Protein AF-Q4ZHI4-F1 (afdb_monomer_lite)

Foldseek 3Di:
DVQVVVPVHDDDDDDDPPDAPVRVQVCQQQDPVPGGDPDDDDDDPRGD

Organism: Cronartium ribicola (NCBI:txid27354)

pLDDT: mean 90.09, std 5.87, range [67.25, 95.81]

InterPro domains:
  IPR020828 Glyceraldehyde 3-phosphate dehydrogenase, NAD(P) binding domain [PF00044] (1-47)
  IPR020828 Glyceraldehyde 3-phosphate dehydrogenase, NAD(P) binding domain [SM00846] (1-48)
  IPR020831 Glyceraldehyde/Erythrose phosphate dehydrogenase family [PTHR10836] (2-43)
  IPR036291 NAD(P)-binding domain superfamily [SSF51735] (3-47)

Radius of gyration: 11.53 Å; chains: 1; bounding box: 28×27×18 Å

Sequence (48 aa):
RNAINHGDIEVVAINDPFIDLEYMVYMFKYDSTHGKFKGTVSTSGGKL

Structure (mmCIF, N/CA/C/O backbone):
data_AF-Q4ZHI4-F1
#
_entry.id   AF-Q4ZHI4-F1
#
loop_
_atom_site.group_PDB
_atom_site.id
_atom_site.type_symbol
_atom_site.label_atom_id
_atom_site.label_alt_id
_atom_site.label_comp_id
_atom_site.label_asym_id
_atom_site.label_entity_id
_atom_site.label_seq_id
_atom_site.pdbx_PDB_ins_code
_atom_site.Cartn_x
_atom_site.Cartn_y
_atom_site.Cartn_z
_atom_site.occupancy
_atom_site.B_iso_or_equiv
_atom_site.auth_seq_id
_atom_site.auth_comp_id
_atom_site.auth_asym_id
_atom_site.auth_atom_id
_atom_site.pdbx_PDB_model_num
ATOM 1 N N . ARG A 1 1 ? -8.135 1.382 -4.526 1.00 85.75 1 ARG A N 1
ATOM 2 C CA . ARG A 1 1 ? -8.969 0.748 -3.469 1.00 85.75 1 ARG A CA 1
ATOM 3 C C . ARG A 1 1 ? -10.374 0.365 -3.937 1.00 85.75 1 ARG A C 1
ATOM 5 O O . ARG A 1 1 ? -10.839 -0.662 -3.475 1.00 85.75 1 ARG A O 1
ATOM 12 N N . ASN A 1 2 ? -11.035 1.122 -4.827 1.00 90.38 2 ASN A N 1
ATOM 13 C CA . ASN A 1 2 ? -12.436 0.864 -5.209 1.00 90.38 2 ASN A CA 1
ATOM 14 C C . ASN A 1 2 ? -12.737 -0.580 -5.624 1.00 90.38 2 ASN A C 1
ATOM 16 O O . ASN A 1 2 ? -13.744 -1.098 -5.168 1.00 90.38 2 ASN A O 1
ATOM 20 N N . ALA A 1 3 ? -11.850 -1.244 -6.374 1.00 90.38 3 ALA A N 1
ATOM 21 C CA . ALA A 1 3 ? -12.015 -2.647 -6.769 1.00 90.38 3 ALA A CA 1
ATOM 22 C C . ALA A 1 3 ? -12.380 -3.592 -5.602 1.00 90.38 3 ALA A C 1
ATOM 24 O O . ALA A 1 3 ? -13.170 -4.497 -5.792 1.00 90.38 3 ALA A O 1
ATOM 25 N N . ILE A 1 4 ? -11.909 -3.330 -4.376 1.00 88.56 4 ILE A N 1
ATOM 26 C CA . ILE A 1 4 ? -12.218 -4.146 -3.182 1.00 88.56 4 ILE A CA 1
ATOM 27 C C . ILE A 1 4 ? -13.707 -4.090 -2.802 1.00 88.56 4 ILE A C 1
ATOM 29 O O . ILE A 1 4 ? -14.226 -5.020 -2.195 1.00 88.56 4 ILE A O 1
ATOM 33 N N . ASN A 1 5 ? -14.401 -3.005 -3.148 1.00 89.81 5 ASN A N 1
ATOM 34 C CA . ASN A 1 5 ? -15.827 -2.833 -2.869 1.00 89.81 5 ASN A CA 1
ATOM 35 C C . ASN A 1 5 ? -16.721 -3.406 -3.984 1.00 89.81 5 ASN A C 1
ATOM 37 O O . ASN A 1 5 ? -17.941 -3.415 -3.833 1.00 89.81 5 ASN A O 1
ATOM 41 N N . HIS A 1 6 ? -16.131 -3.849 -5.097 1.00 91.25 6 HIS A N 1
ATOM 42 C CA . HIS A 1 6 ? -16.826 -4.389 -6.261 1.00 91.25 6 HIS A CA 1
ATOM 43 C C . HIS A 1 6 ? -16.544 -5.891 -6.338 1.00 91.25 6 HIS A C 1
ATOM 45 O O . HIS A 1 6 ? -15.475 -6.311 -6.765 1.00 91.25 6 HIS A O 1
ATOM 51 N N . GLY A 1 7 ? -17.491 -6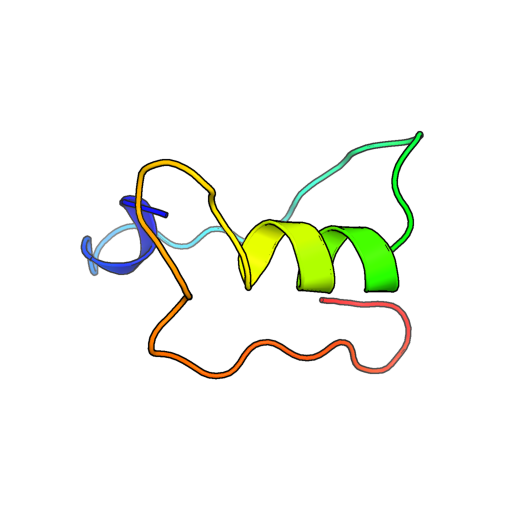.703 -5.856 1.00 87.50 7 GLY A N 1
ATOM 52 C CA . GLY A 1 7 ? -17.315 -8.154 -5.687 1.00 87.50 7 GLY A CA 1
ATOM 53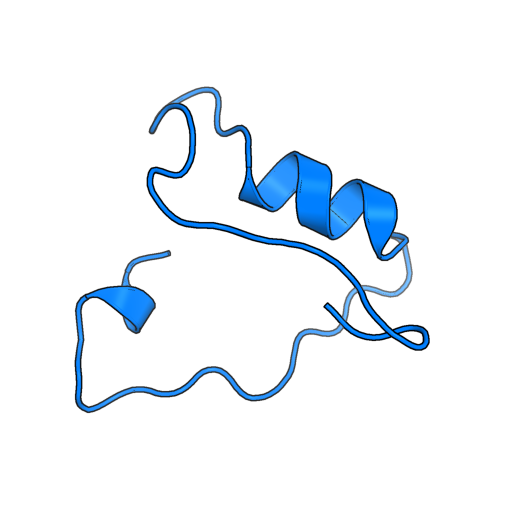 C C . GLY A 1 7 ? -17.154 -8.959 -6.983 1.00 87.50 7 GLY A C 1
ATOM 54 O O . GLY A 1 7 ? -16.950 -10.165 -6.925 1.00 87.50 7 GLY A O 1
ATOM 55 N N . ASP A 1 8 ? -17.260 -8.308 -8.134 1.00 94.44 8 ASP A N 1
ATOM 56 C CA . ASP A 1 8 ? -17.039 -8.841 -9.476 1.00 94.44 8 ASP A CA 1
ATOM 57 C C . ASP A 1 8 ? -15.617 -8.585 -10.007 1.00 94.44 8 ASP A C 1
ATOM 59 O O . ASP A 1 8 ? -15.278 -9.043 -11.098 1.00 94.44 8 ASP A O 1
ATOM 63 N N . ILE A 1 9 ? -14.775 -7.869 -9.252 1.00 94.00 9 ILE A N 1
ATOM 64 C CA . ILE A 1 9 ? -13.422 -7.490 -9.663 1.00 94.00 9 ILE A CA 1
ATOM 65 C C . ILE A 1 9 ? -12.394 -8.035 -8.670 1.00 94.00 9 ILE A C 1
ATOM 67 O O . ILE A 1 9 ? -12.439 -7.756 -7.474 1.00 94.00 9 ILE A O 1
ATOM 71 N N . GLU A 1 10 ? -11.390 -8.735 -9.196 1.00 93.38 10 GLU A N 1
ATOM 72 C CA . GLU A 1 10 ? -10.235 -9.213 -8.437 1.00 93.38 10 GLU A CA 1
ATOM 73 C C . GLU A 1 10 ? -8.938 -8.629 -9.014 1.00 93.38 10 GLU A C 1
ATOM 75 O O . GLU A 1 10 ? -8.662 -8.729 -10.211 1.00 93.38 10 GLU A O 1
ATOM 80 N N . VAL A 1 11 ? -8.124 -8.005 -8.158 1.00 90.31 11 VAL A N 1
ATOM 81 C CA . VAL A 1 11 ? -6.793 -7.505 -8.532 1.00 90.31 11 VAL A CA 1
ATOM 82 C C . VAL A 1 11 ? -5.763 -8.580 -8.201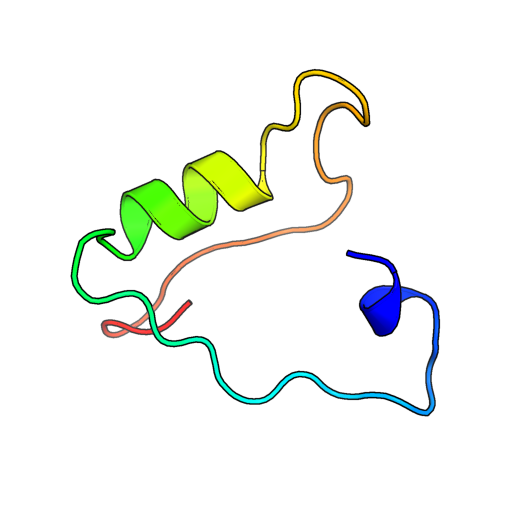 1.00 90.31 11 VAL A C 1
ATOM 84 O O . VAL A 1 11 ? -5.492 -8.829 -7.032 1.00 90.31 11 VAL A O 1
ATOM 87 N N . VAL A 1 12 ? -5.174 -9.195 -9.228 1.00 93.69 12 VAL A N 1
ATOM 88 C CA . VAL A 1 12 ? -4.277 -10.359 -9.073 1.00 93.69 12 VAL A CA 1
ATOM 89 C C . VAL A 1 12 ? -2.784 -10.019 -9.081 1.00 93.69 12 VAL A C 1
ATOM 91 O O . VAL A 1 12 ? -1.963 -10.831 -8.661 1.00 93.69 12 VAL A O 1
ATOM 94 N N . ALA A 1 13 ? -2.408 -8.840 -9.585 1.00 91.44 13 ALA A N 1
ATOM 95 C CA . ALA A 1 13 ? -1.013 -8.420 -9.678 1.00 91.44 13 ALA A CA 1
ATOM 96 C C . ALA A 1 13 ? -0.876 -6.893 -9.704 1.00 91.44 13 ALA A C 1
ATOM 98 O O . ALA A 1 13 ? -1.726 -6.186 -10.247 1.00 91.44 13 ALA A O 1
ATOM 99 N N . ILE A 1 14 ? 0.232 -6.403 -9.146 1.00 89.94 14 ILE A N 1
ATOM 100 C CA . ILE A 1 14 ? 0.672 -5.005 -9.186 1.00 89.94 14 ILE A CA 1
ATOM 101 C C . ILE A 1 14 ? 2.168 -5.021 -9.521 1.00 89.94 14 ILE A C 1
ATOM 103 O O . ILE A 1 14 ? 2.906 -5.836 -8.970 1.00 89.94 14 ILE A O 1
ATOM 107 N N . ASN A 1 15 ? 2.613 -4.148 -10.427 1.00 91.88 15 ASN A N 1
ATOM 108 C CA . ASN A 1 15 ? 4.019 -4.018 -10.807 1.00 91.88 15 ASN A CA 1
ATOM 109 C C . ASN A 1 15 ? 4.461 -2.559 -10.681 1.00 91.88 15 ASN A C 1
ATOM 111 O O . ASN A 1 15 ? 3.972 -1.709 -11.425 1.00 91.88 15 ASN A O 1
ATOM 115 N N . ASP A 1 16 ? 5.403 -2.300 -9.777 1.00 90.75 16 ASP A N 1
ATOM 116 C CA . ASP A 1 16 ? 6.116 -1.029 -9.675 1.00 90.75 16 ASP A CA 1
ATOM 117 C C . ASP A 1 16 ? 7.606 -1.326 -9.428 1.00 90.75 16 ASP A C 1
ATOM 119 O O . ASP A 1 16 ? 7.947 -1.889 -8.386 1.00 90.75 16 ASP A O 1
ATOM 123 N N . PRO A 1 17 ? 8.504 -1.011 -10.378 1.00 92.56 17 PRO A N 1
ATOM 124 C CA . PRO A 1 17 ? 9.918 -1.357 -10.268 1.00 92.56 17 PRO A CA 1
ATOM 125 C C . PRO A 1 17 ? 10.688 -0.495 -9.256 1.00 92.56 17 PRO A C 1
ATOM 127 O O . PRO A 1 17 ? 11.853 -0.786 -8.990 1.00 92.56 17 PRO A O 1
ATOM 130 N N . PHE A 1 18 ? 10.081 0.565 -8.715 1.00 94.50 18 PHE A N 1
ATOM 131 C CA . PHE A 1 18 ? 10.750 1.522 -7.829 1.00 94.50 18 PHE A CA 1
ATOM 132 C C . PHE A 1 18 ? 10.291 1.433 -6.377 1.00 94.50 18 PHE A C 1
ATOM 134 O O . PHE A 1 18 ? 10.809 2.159 -5.528 1.00 94.50 18 PHE A O 1
ATOM 141 N N . ILE A 1 19 ? 9.326 0.562 -6.087 1.00 92.56 19 ILE A N 1
ATOM 142 C CA . ILE A 1 19 ? 8.713 0.458 -4.772 1.00 92.56 19 ILE A CA 1
ATOM 143 C C . ILE A 1 19 ? 8.889 -0.960 -4.235 1.00 92.56 19 ILE A C 1
ATOM 145 O O . ILE A 1 19 ? 8.489 -1.934 -4.869 1.00 92.56 19 ILE A O 1
ATOM 149 N N . ASP A 1 20 ? 9.462 -1.081 -3.039 1.00 92.31 20 ASP A N 1
ATOM 150 C CA . ASP A 1 20 ? 9.534 -2.361 -2.341 1.00 92.31 20 ASP A CA 1
ATOM 151 C C . ASP A 1 20 ? 8.184 -2.754 -1.703 1.00 92.31 20 ASP A C 1
ATOM 153 O O . ASP A 1 20 ? 7.276 -1.945 -1.506 1.00 92.31 20 ASP A O 1
ATOM 157 N N . LEU A 1 21 ? 8.038 -4.036 -1.370 1.00 90.44 21 LEU A N 1
ATOM 158 C CA . LEU A 1 21 ? 6.797 -4.600 -0.831 1.00 90.44 21 LEU A CA 1
ATOM 159 C C . LEU A 1 21 ? 6.368 -3.980 0.506 1.00 90.44 21 LEU A C 1
ATOM 161 O O . LEU A 1 21 ? 5.172 -3.822 0.759 1.00 90.44 21 LEU A O 1
ATOM 165 N N . GLU A 1 22 ? 7.319 -3.642 1.374 1.00 90.25 22 GLU A N 1
ATOM 166 C CA . GLU A 1 22 ? 7.019 -3.053 2.681 1.00 90.25 22 GLU A CA 1
ATOM 167 C C . GLU A 1 22 ? 6.467 -1.637 2.515 1.00 90.25 22 GLU A C 1
ATOM 169 O O . GLU A 1 22 ? 5.487 -1.253 3.165 1.00 90.25 22 GLU A O 1
ATOM 174 N N . TYR A 1 23 ? 7.031 -0.890 1.569 1.00 92.31 23 TYR A N 1
ATOM 175 C CA . TYR A 1 23 ? 6.574 0.430 1.193 1.00 92.31 23 TYR A CA 1
ATOM 176 C C . TYR A 1 23 ? 5.219 0.379 0.484 1.00 92.31 23 TYR A C 1
ATOM 178 O O . TYR A 1 23 ? 4.342 1.181 0.805 1.00 92.31 23 TYR A O 1
ATOM 186 N N . MET A 1 24 ? 4.970 -0.609 -0.383 1.00 93.00 24 MET A N 1
ATOM 187 C CA . MET A 1 24 ? 3.632 -0.826 -0.953 1.00 93.00 24 MET A CA 1
ATOM 188 C C . MET A 1 24 ? 2.586 -1.080 0.141 1.00 93.00 24 MET A C 1
ATOM 190 O O . MET A 1 24 ? 1.499 -0.502 0.099 1.00 93.00 24 MET A O 1
ATOM 194 N N . VAL A 1 25 ? 2.906 -1.890 1.159 1.00 92.81 25 VAL A N 1
ATOM 195 C CA . VAL A 1 25 ? 2.024 -2.115 2.321 1.00 92.81 25 VAL A CA 1
ATOM 196 C C . VAL A 1 25 ? 1.773 -0.816 3.077 1.00 92.81 25 VAL A C 1
ATOM 198 O O . VAL A 1 25 ? 0.640 -0.553 3.491 1.00 92.81 25 VAL A O 1
ATOM 201 N N . TYR A 1 26 ? 2.812 -0.006 3.279 1.00 93.12 26 TYR A N 1
ATOM 202 C CA . TYR A 1 26 ? 2.701 1.285 3.946 1.00 93.12 26 TYR A CA 1
ATOM 203 C C . TYR A 1 26 ? 1.782 2.241 3.176 1.00 93.12 26 TYR A C 1
ATOM 205 O O . TYR A 1 26 ? 0.802 2.725 3.749 1.00 93.12 26 TYR A O 1
ATOM 213 N N . MET A 1 27 ? 2.032 2.444 1.880 1.00 93.31 27 MET A N 1
ATOM 214 C CA . MET A 1 27 ? 1.201 3.284 1.012 1.00 93.31 27 MET A CA 1
ATOM 215 C C . MET A 1 27 ? -0.236 2.770 0.940 1.00 93.31 27 MET A C 1
ATOM 217 O O . MET A 1 27 ? -1.190 3.543 0.939 1.00 93.31 27 MET A O 1
ATOM 221 N N . PHE A 1 28 ? -0.419 1.449 0.933 1.00 93.50 28 PHE A N 1
ATOM 222 C CA . PHE A 1 28 ? -1.751 0.871 0.940 1.00 93.50 28 PHE A CA 1
ATOM 223 C C . PHE A 1 28 ? -2.462 1.063 2.283 1.00 93.50 28 PHE A C 1
ATOM 225 O O . PHE A 1 28 ? -3.682 1.221 2.305 1.00 93.50 28 PHE A O 1
ATOM 232 N N . LYS A 1 29 ? -1.745 1.070 3.413 1.00 94.00 29 LYS A N 1
ATOM 233 C CA . LYS A 1 29 ? -2.315 1.317 4.748 1.00 94.00 29 LYS A CA 1
ATOM 234 C C . LYS A 1 29 ? -2.684 2.777 4.959 1.00 94.00 29 LYS A C 1
ATOM 236 O O . LYS A 1 29 ? -3.737 3.022 5.548 1.00 94.00 29 LYS A O 1
ATOM 241 N N . TYR A 1 30 ? -1.866 3.719 4.503 1.00 94.06 30 TYR A N 1
ATOM 242 C CA . TYR A 1 30 ? -2.000 5.140 4.821 1.00 94.06 30 TYR A CA 1
ATOM 243 C C . TYR A 1 30 ? -2.196 5.983 3.563 1.00 94.06 30 TYR A C 1
ATOM 245 O O . TYR A 1 30 ? -1.324 6.055 2.708 1.00 94.06 30 TYR A O 1
ATOM 253 N N . ASP A 1 31 ? -3.335 6.667 3.493 1.00 94.00 31 ASP A N 1
ATOM 254 C CA . ASP A 1 31 ? -3.666 7.623 2.439 1.00 94.00 31 ASP A CA 1
ATOM 255 C C . ASP A 1 31 ? -4.017 8.961 3.104 1.00 94.00 31 ASP A C 1
ATOM 257 O O . ASP A 1 31 ? -4.847 9.001 4.014 1.00 94.00 31 ASP A O 1
ATOM 261 N N . SER A 1 32 ? -3.378 10.057 2.688 1.00 94.88 32 SER A N 1
ATOM 262 C CA . SER A 1 32 ? -3.579 11.386 3.287 1.00 94.88 32 SER A CA 1
ATOM 263 C C . SER A 1 32 ? -4.975 11.963 3.045 1.00 94.88 32 SER A C 1
ATOM 2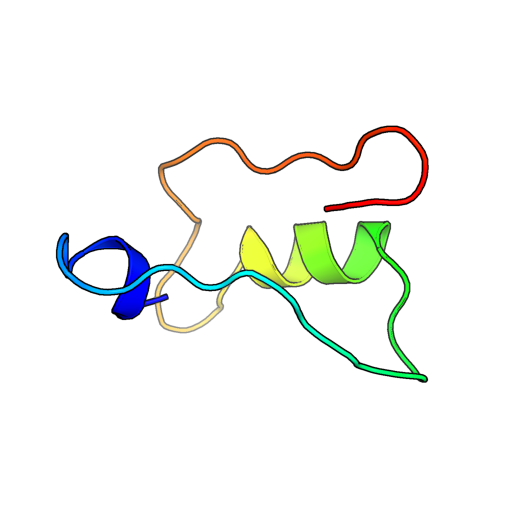65 O O . SER A 1 32 ? -5.429 12.806 3.812 1.00 94.88 32 SER A O 1
ATOM 267 N N . THR A 1 33 ? -5.652 1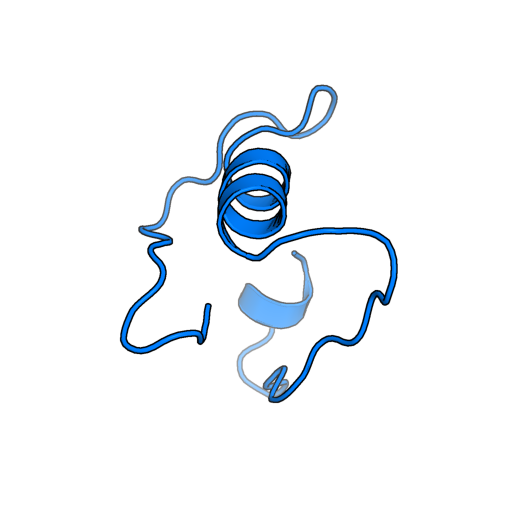1.519 1.988 1.00 95.81 33 THR A N 1
ATOM 268 C CA . THR A 1 33 ? -6.966 12.022 1.568 1.00 95.81 33 THR A CA 1
ATOM 269 C C . THR A 1 33 ? -8.098 11.103 2.018 1.00 95.81 33 THR A C 1
ATOM 271 O O . THR A 1 33 ? -9.118 11.573 2.515 1.00 95.81 33 THR A O 1
ATOM 274 N N . HIS A 1 34 ? -7.902 9.786 1.916 1.00 92.06 34 HIS A N 1
ATOM 275 C CA . HIS A 1 34 ? -8.915 8.774 2.235 1.00 92.06 34 HIS A CA 1
ATOM 276 C C . HIS A 1 34 ? -8.710 8.108 3.603 1.00 92.06 34 HIS A C 1
ATOM 278 O O . HIS A 1 34 ? -9.504 7.255 4.008 1.00 92.06 34 HIS A O 1
ATOM 284 N N . GLY A 1 35 ? -7.641 8.466 4.314 1.00 93.06 35 GLY A N 1
ATOM 285 C CA . GLY A 1 35 ? -7.310 7.927 5.624 1.00 93.06 35 GLY A CA 1
ATOM 286 C C . GLY A 1 35 ? -6.816 6.477 5.603 1.00 93.06 35 GLY A C 1
ATOM 287 O O . GLY A 1 35 ? -6.476 5.878 4.573 1.00 93.06 35 GLY A O 1
ATOM 288 N N . LYS A 1 36 ? -6.759 5.891 6.802 1.00 94.44 36 LYS A N 1
ATOM 289 C CA . LYS A 1 36 ? -6.206 4.550 7.015 1.00 94.44 36 LYS A CA 1
ATOM 290 C C . LYS A 1 36 ? -7.101 3.455 6.422 1.00 94.44 36 LYS A C 1
ATOM 292 O O . LYS A 1 36 ? -8.326 3.523 6.523 1.00 94.44 36 LYS A O 1
ATOM 297 N N . PHE A 1 37 ? -6.495 2.411 5.851 1.00 93.94 37 PHE A N 1
ATOM 298 C CA . PHE A 1 37 ? -7.230 1.216 5.433 1.00 93.94 37 PHE A CA 1
ATOM 299 C C . PHE A 1 37 ? -7.867 0.539 6.649 1.00 93.94 37 PHE A C 1
ATOM 301 O O . PHE A 1 37 ? -7.214 0.381 7.681 1.00 93.94 37 PHE A O 1
ATOM 308 N N . LYS A 1 38 ? -9.128 0.118 6.521 1.00 91.00 38 LYS A N 1
ATOM 309 C CA . LYS A 1 38 ? -9.860 -0.549 7.609 1.00 91.00 38 LYS A CA 1
ATOM 310 C C . LYS A 1 38 ? -9.597 -2.057 7.687 1.00 91.00 38 LYS A C 1
ATOM 312 O O . LYS A 1 38 ? -9.863 -2.651 8.725 1.00 91.00 38 LYS A O 1
ATOM 317 N N . GLY A 1 39 ? -9.111 -2.669 6.607 1.00 89.44 39 GLY A N 1
ATOM 318 C CA . GLY A 1 39 ? -8.768 -4.089 6.566 1.00 89.44 39 GLY A CA 1
ATOM 319 C C . GLY A 1 39 ? -7.317 -4.367 6.960 1.00 89.44 39 GLY A C 1
ATOM 320 O O . GLY A 1 39 ? -6.523 -3.459 7.218 1.00 89.44 39 GLY A O 1
ATOM 321 N N . THR A 1 40 ? -6.962 -5.646 6.963 1.00 90.12 40 THR A N 1
ATOM 322 C CA . THR A 1 40 ? -5.586 -6.103 7.178 1.00 90.12 40 THR A CA 1
ATOM 323 C C . THR A 1 40 ? -4.830 -6.094 5.852 1.00 90.12 40 THR A C 1
ATOM 325 O O . THR A 1 40 ? -5.361 -6.535 4.839 1.00 90.12 40 THR A O 1
ATOM 328 N N . VAL A 1 41 ? -3.589 -5.602 5.856 1.00 90.62 41 VAL A N 1
ATOM 329 C CA . VAL A 1 41 ? -2.650 -5.781 4.740 1.00 90.62 41 VAL A CA 1
ATOM 330 C C . VAL A 1 41 ? -1.273 -6.128 5.311 1.00 90.62 41 VAL A C 1
ATOM 332 O O . VAL A 1 41 ? -0.818 -5.506 6.285 1.00 90.62 41 VAL A O 1
ATOM 335 N N . SER A 1 42 ? -0.635 -7.143 4.746 1.00 88.88 42 SER A N 1
ATOM 336 C CA . SER A 1 42 ? 0.631 -7.706 5.217 1.00 88.88 42 SER A CA 1
ATOM 337 C C . SER A 1 42 ? 1.296 -8.463 4.086 1.00 88.88 42 SER A C 1
ATOM 339 O O . SER A 1 42 ? 0.611 -9.176 3.368 1.00 88.88 42 SER A O 1
ATOM 341 N N . THR A 1 43 ? 2.615 -8.385 4.000 1.00 88.25 43 THR A N 1
ATOM 342 C CA . THR 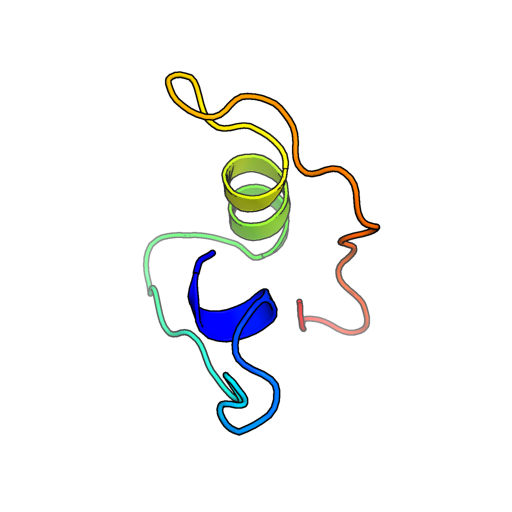A 1 43 ? 3.390 -9.171 3.046 1.00 88.25 43 THR A CA 1
ATOM 343 C C . THR A 1 43 ? 3.750 -10.538 3.622 1.00 88.25 43 THR A C 1
ATOM 345 O O . THR A 1 43 ? 3.964 -10.689 4.825 1.00 88.25 43 THR A O 1
ATOM 348 N N . SER A 1 44 ? 3.825 -11.551 2.762 1.00 85.50 44 SER A N 1
ATOM 349 C CA . SER A 1 44 ? 4.291 -12.898 3.098 1.00 85.50 44 SER A CA 1
ATOM 350 C C . SER A 1 44 ? 5.057 -13.495 1.921 1.00 85.50 44 SER A C 1
ATOM 352 O O . SER A 1 44 ? 4.606 -13.430 0.779 1.00 85.50 44 SER A O 1
ATOM 354 N N . GLY A 1 45 ? 6.241 -14.061 2.179 1.00 77.81 45 GLY A N 1
ATOM 355 C CA . GLY A 1 45 ? 7.030 -14.765 1.159 1.00 77.81 45 GLY A CA 1
ATOM 356 C C . GLY A 1 45 ? 7.429 -13.915 -0.056 1.00 77.81 45 GLY A C 1
ATOM 357 O O . GLY A 1 45 ? 7.487 -14.440 -1.165 1.00 77.81 45 GLY A O 1
ATOM 358 N N . GLY A 1 46 ? 7.658 -12.608 0.128 1.00 75.31 46 GLY A N 1
ATOM 359 C CA . GLY A 1 46 ? 7.985 -11.695 -0.976 1.00 75.31 46 GLY A CA 1
ATOM 360 C C . GLY A 1 46 ? 6.784 -11.333 -1.858 1.00 75.31 46 GLY A C 1
ATOM 361 O O . GLY A 1 46 ? 6.960 -10.943 -3.008 1.00 75.31 46 GLY A O 1
ATOM 362 N N . LYS A 1 47 ? 5.564 -11.483 -1.340 1.00 70.00 47 LYS A N 1
ATOM 363 C CA . LYS A 1 47 ? 4.314 -11.061 -1.981 1.00 70.00 47 LYS A CA 1
ATOM 364 C C . LYS A 1 47 ? 3.500 -10.220 -1.007 1.00 70.00 47 LYS A C 1
ATOM 366 O O . LYS A 1 47 ? 3.685 -10.350 0.205 1.00 70.00 47 LYS A O 1
ATOM 371 N N . LEU A 1 48 ? 2.658 -9.343 -1.545 1.00 67.25 48 LEU A N 1
ATOM 372 C CA . LEU A 1 48 ? 1.757 -8.467 -0.796 1.00 67.25 48 LEU A CA 1
ATOM 373 C C . LEU A 1 48 ? 0.367 -9.081 -0.664 1.00 67.25 48 LEU A C 1
ATOM 375 O O . LEU A 1 48 ? -0.025 -9.808 -1.603 1.00 67.25 48 LEU A O 1
#

Secondary structure (DSSP, 8-state):
-GGGG-TT--------TT--HHHHHHHHHEETTTEE-SS----BTTB-